Protein AF-A0A225SSR4-F1 (afdb_monomer)

pLDDT: mean 90.37, std 7.21, range [60.06, 96.56]

Mean predicted aligned error: 3.67 Å

Solvent-accessible surface area (backbone atoms only — not comparable to full-atom values): 3654 Å² total; per-residue (Å²): 121,46,70,34,89,42,74,50,86,93,88,39,46,59,49,22,37,38,35,68,38,85,83,80,63,63,33,35,42,33,19,40,75,88,23,44,64,73,48,28,28,35,82,88,67,48,76,36,63,71,63,35,54,55,41,57,74,70,63,51,59,67,127

Radius of gyration: 10.75 Å; Cα contacts (8 Å, |Δi|>4): 110; chains: 1; bounding box: 27×25×25 Å

Foldseek 3Di:
DDAACADDPPQAGHGWDWDQDPPPSQKIFIAHNQQFTRFIAGPVGHTPVVVRVVCVVVRDGDD

Structure (mmCIF, N/CA/C/O backbone):
data_AF-A0A225SSR4-F1
#
_entry.id   AF-A0A225SSR4-F1
#
loop_
_atom_site.group_PDB
_atom_site.id
_atom_site.type_symbol
_atom_site.label_atom_id
_atom_site.label_alt_id
_atom_site.label_comp_id
_atom_site.label_asym_id
_atom_site.label_entity_id
_atom_site.label_seq_id
_atom_site.pdbx_PDB_ins_code
_atom_site.Cartn_x
_atom_site.Cartn_y
_atom_site.Cartn_z
_atom_site.occupancy
_atom_site.B_iso_or_equiv
_atom_site.auth_seq_id
_atom_site.auth_comp_id
_atom_site.auth_asym_id
_atom_site.auth_atom_id
_atom_site.pdbx_PDB_model_num
ATOM 1 N N . MET A 1 1 ? -7.978 8.713 -1.740 1.00 87.06 1 MET A N 1
ATOM 2 C CA . MET A 1 1 ? -7.443 7.821 -0.692 1.00 87.06 1 MET A CA 1
ATOM 3 C C . MET A 1 1 ? -8.539 6.854 -0.291 1.00 87.06 1 MET A C 1
ATOM 5 O O . MET A 1 1 ? -9.657 7.301 -0.066 1.00 87.06 1 MET A O 1
ATOM 9 N N . TYR A 1 2 ? -8.237 5.561 -0.250 1.00 94.62 2 TYR A N 1
ATOM 10 C CA . TYR A 1 2 ? -9.164 4.513 0.176 1.00 94.62 2 TYR A CA 1
ATOM 11 C C . TYR A 1 2 ? -8.743 3.976 1.548 1.00 94.62 2 TYR A C 1
ATOM 13 O O . TYR A 1 2 ? -7.551 3.810 1.788 1.00 94.62 2 TYR A O 1
ATOM 21 N N . LEU A 1 3 ? -9.703 3.719 2.440 1.00 96.12 3 LEU A N 1
ATOM 22 C CA . LEU A 1 3 ? -9.458 3.096 3.743 1.00 96.12 3 LEU A CA 1
ATOM 23 C C . LEU A 1 3 ? -9.870 1.625 3.677 1.00 96.12 3 LEU A C 1
ATOM 25 O O . LEU A 1 3 ? -11.056 1.324 3.513 1.00 96.12 3 LEU A O 1
ATOM 29 N N . ALA A 1 4 ? -8.904 0.723 3.831 1.00 96.12 4 ALA A N 1
ATOM 30 C CA . ALA A 1 4 ? -9.137 -0.710 3.786 1.00 96.12 4 ALA A CA 1
ATOM 31 C C . ALA A 1 4 ? -10.083 -1.149 4.914 1.00 96.12 4 ALA A C 1
ATOM 33 O O . ALA A 1 4 ? -9.800 -0.987 6.101 1.00 96.12 4 ALA A O 1
ATOM 34 N N . GLN A 1 5 ? -11.228 -1.720 4.537 1.00 96.00 5 GLN A N 1
ATOM 35 C CA . GLN A 1 5 ? -12.249 -2.191 5.484 1.00 96.00 5 GLN A CA 1
ATOM 36 C C . GLN A 1 5 ? -11.963 -3.603 6.030 1.00 96.00 5 GLN A C 1
ATOM 38 O O . GLN A 1 5 ? -12.603 -4.047 6.985 1.00 96.00 5 GLN A O 1
ATOM 43 N N . GLY A 1 6 ? -10.981 -4.296 5.454 1.00 94.56 6 GLY A N 1
ATOM 44 C CA . GLY A 1 6 ? -10.591 -5.666 5.767 1.00 94.56 6 GLY A CA 1
ATOM 45 C C . GLY A 1 6 ? -9.218 -5.986 5.176 1.00 94.56 6 GLY A C 1
ATOM 46 O O . GLY A 1 6 ? -8.607 -5.127 4.542 1.00 94.56 6 GLY A O 1
ATOM 47 N N . LEU A 1 7 ? -8.753 -7.220 5.375 1.00 94.94 7 LEU A N 1
ATOM 48 C CA . LEU A 1 7 ? -7.559 -7.737 4.705 1.00 94.94 7 LEU A CA 1
ATOM 49 C C . LEU A 1 7 ? -7.807 -7.804 3.187 1.00 94.94 7 LEU A C 1
ATOM 51 O O . LEU A 1 7 ? -8.828 -8.343 2.756 1.00 94.94 7 LEU A O 1
ATOM 55 N N . ILE A 1 8 ? -6.880 -7.276 2.386 1.00 93.81 8 ILE A N 1
ATOM 56 C CA . ILE A 1 8 ? -6.910 -7.345 0.920 1.00 93.81 8 ILE A CA 1
ATOM 57 C C . ILE A 1 8 ? -5.591 -7.963 0.449 1.00 93.81 8 ILE A C 1
ATOM 59 O O . ILE A 1 8 ? -4.526 -7.357 0.539 1.00 93.81 8 ILE A O 1
ATOM 63 N N . GLY A 1 9 ? -5.657 -9.191 -0.066 1.00 91.62 9 GLY A N 1
ATOM 64 C CA . GLY A 1 9 ? -4.453 -9.933 -0.437 1.00 91.62 9 GLY A CA 1
ATOM 65 C C . GLY A 1 9 ? -3.553 -10.205 0.775 1.00 91.62 9 GLY A C 1
ATOM 66 O O . GLY A 1 9 ? -4.047 -10.542 1.849 1.00 91.62 9 GLY A O 1
ATOM 67 N N . LYS A 1 10 ? -2.233 -10.099 0.582 1.00 91.44 10 LYS A N 1
ATOM 68 C CA . LYS A 1 10 ? -1.222 -10.322 1.636 1.00 91.44 10 LYS A CA 1
ATOM 69 C C . LYS A 1 10 ? -0.652 -9.031 2.228 1.00 91.44 10 LYS A C 1
ATOM 71 O O . LYS A 1 10 ? -0.173 -9.049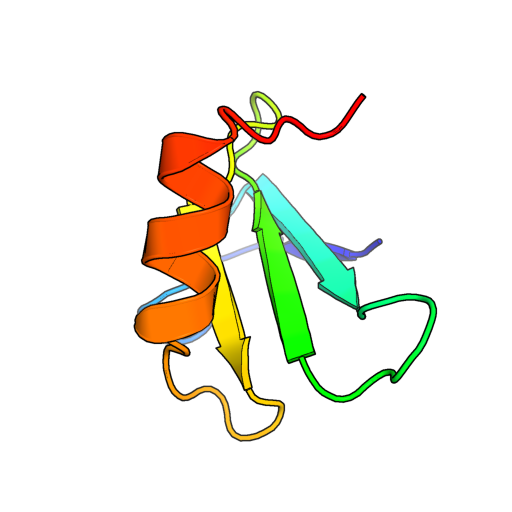 3.352 1.00 91.44 10 LYS A O 1
ATOM 76 N N . GLU A 1 11 ? -0.726 -7.934 1.476 1.00 93.94 11 GLU A N 1
ATOM 77 C CA . GLU A 1 11 ? 0.046 -6.713 1.743 1.00 93.94 11 GLU A CA 1
ATOM 78 C C . GLU A 1 11 ? -0.776 -5.577 2.370 1.00 93.94 11 GLU A C 1
ATOM 80 O O . GLU A 1 11 ? -0.201 -4.597 2.837 1.00 93.94 11 GLU A O 1
ATOM 85 N N . ILE A 1 12 ? -2.110 -5.679 2.359 1.00 95.62 12 ILE A N 1
ATOM 86 C CA . ILE A 1 12 ? -3.017 -4.627 2.834 1.00 95.62 12 ILE A CA 1
ATOM 87 C C . ILE A 1 12 ? -3.865 -5.1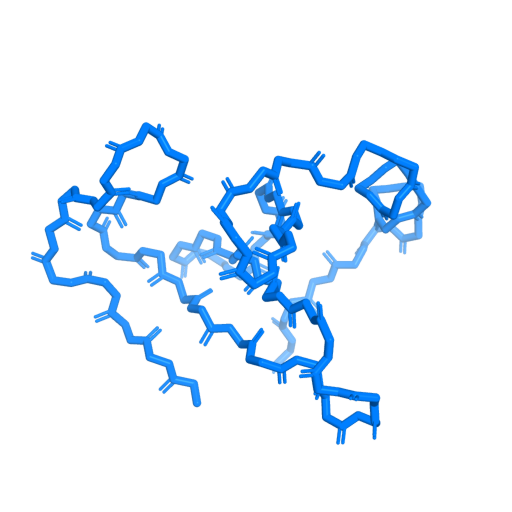74 3.973 1.00 95.62 12 ILE A C 1
ATOM 89 O O . ILE A 1 12 ? -4.654 -6.103 3.785 1.00 95.62 12 ILE A O 1
ATOM 93 N N . GLU A 1 13 ? -3.762 -4.552 5.139 1.00 95.94 13 GLU A N 1
ATOM 94 C CA . GLU A 1 13 ? -4.562 -4.897 6.308 1.00 95.94 13 GLU A CA 1
ATOM 95 C C . GLU A 1 13 ? -5.729 -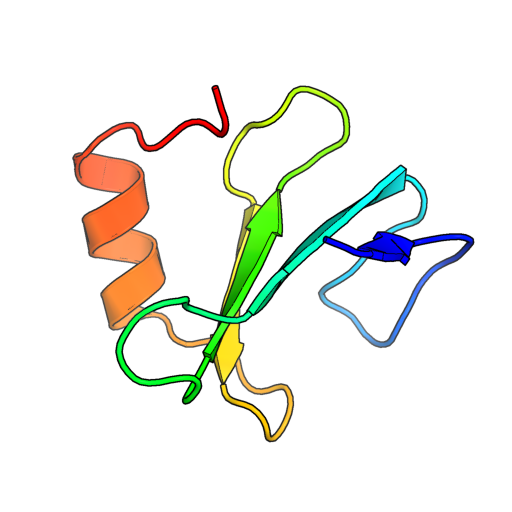3.931 6.510 1.00 95.94 13 GLU A C 1
ATOM 97 O O . GLU A 1 13 ? -5.793 -2.826 5.966 1.00 95.94 13 GLU A O 1
ATOM 102 N N . LYS A 1 14 ? -6.674 -4.344 7.358 1.00 96.50 14 LYS A N 1
ATOM 103 C CA . LYS A 1 14 ? -7.769 -3.476 7.785 1.00 96.50 14 LYS A CA 1
ATOM 104 C C . LYS A 1 14 ? -7.214 -2.216 8.455 1.00 96.50 14 LYS A C 1
ATO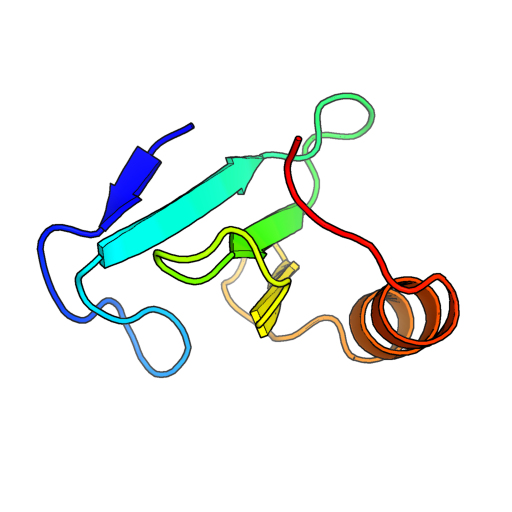M 106 O O . LYS A 1 14 ? -6.451 -2.304 9.410 1.00 96.50 14 LYS A O 1
ATOM 111 N N . GLY A 1 15 ? -7.697 -1.056 8.024 1.00 95.56 15 GLY A N 1
ATOM 112 C CA . GLY A 1 15 ? -7.287 0.245 8.549 1.00 95.56 15 GLY A CA 1
ATOM 113 C C . GLY A 1 15 ? -6.120 0.885 7.801 1.00 95.56 15 GLY A C 1
ATOM 114 O O . GLY A 1 15 ? -5.841 2.059 8.051 1.00 9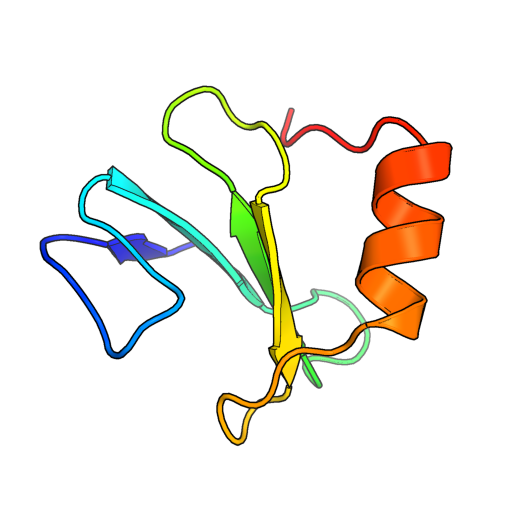5.56 15 GLY A O 1
ATOM 115 N N . ASP A 1 16 ? -5.494 0.175 6.859 1.00 96.56 16 ASP A N 1
ATOM 116 C CA . ASP A 1 16 ? -4.511 0.7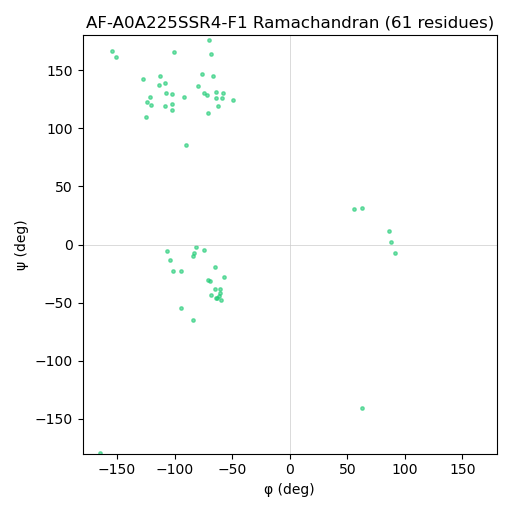80 5.970 1.00 96.56 16 ASP A CA 1
ATOM 117 C C . ASP A 1 16 ? -5.168 1.801 5.033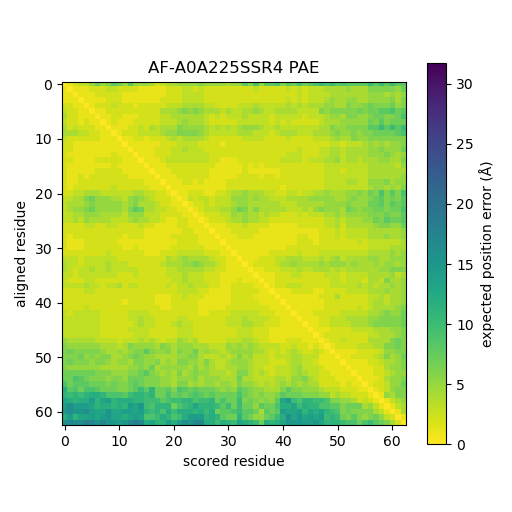 1.00 96.56 16 ASP A C 1
ATOM 119 O O . ASP A 1 16 ? -6.306 1.648 4.570 1.00 96.56 16 ASP A O 1
ATOM 123 N N . LYS A 1 17 ? -4.423 2.861 4.738 1.00 95.94 17 LYS A N 1
ATOM 124 C CA . LYS A 1 17 ? -4.782 3.916 3.796 1.00 95.94 17 LYS A CA 1
ATOM 125 C C . LYS A 1 17 ? -4.030 3.686 2.495 1.00 95.94 17 LYS A C 1
ATOM 127 O O . LYS A 1 17 ? -2.803 3.686 2.474 1.00 95.94 17 LYS A O 1
ATOM 132 N N . LEU A 1 18 ? -4.773 3.530 1.408 1.00 95.38 18 LEU A N 1
ATOM 133 C CA . LEU A 1 18 ? -4.229 3.346 0.070 1.00 95.38 18 LEU A CA 1
ATOM 134 C C . LEU A 1 18 ? -4.329 4.658 -0.702 1.00 95.38 18 LEU A C 1
ATOM 136 O O . LEU A 1 18 ? -5.401 5.278 -0.792 1.00 95.38 18 LEU A O 1
ATOM 140 N N . TYR A 1 19 ? -3.212 5.061 -1.289 1.00 94.50 19 TYR A N 1
ATOM 141 C CA . TYR A 1 19 ? -3.105 6.247 -2.120 1.00 94.50 19 TYR A CA 1
ATOM 142 C C . TYR A 1 19 ? -2.556 5.867 -3.492 1.00 94.50 19 TYR A C 1
ATOM 144 O O . TYR A 1 19 ? -1.483 5.286 -3.590 1.00 94.50 19 TYR A O 1
ATOM 152 N N . LEU A 1 20 ? -3.301 6.176 -4.553 1.00 95.06 20 LEU A N 1
ATOM 153 C CA . LEU A 1 20 ? -2.784 6.073 -5.915 1.00 95.06 20 LEU A CA 1
ATOM 154 C C . LEU A 1 20 ? -1.821 7.227 -6.152 1.00 95.06 20 LEU A C 1
ATOM 156 O O . LEU A 1 20 ? -2.191 8.372 -5.886 1.00 95.06 20 LEU A O 1
ATOM 160 N N . ASP A 1 21 ? -0.629 6.922 -6.664 1.00 89.12 21 ASP A N 1
ATOM 161 C CA . ASP A 1 21 ? 0.362 7.938 -6.999 1.00 89.12 21 ASP A CA 1
ATOM 162 C C . ASP A 1 21 ? -0.268 9.054 -7.838 1.00 89.12 21 ASP A C 1
ATOM 164 O O . ASP A 1 21 ? -0.881 8.814 -8.880 1.00 89.12 21 ASP A O 1
ATOM 168 N N . GLY A 1 22 ? -0.144 10.291 -7.360 1.00 87.88 22 GLY A N 1
ATOM 169 C CA . GLY A 1 22 ? -0.855 11.423 -7.952 1.00 87.88 22 GLY A CA 1
ATOM 170 C C . GLY A 1 22 ? -0.312 11.813 -9.327 1.00 87.88 22 GLY A C 1
ATOM 171 O O . GLY A 1 22 ? -1.070 12.289 -10.178 1.00 87.88 22 GLY A O 1
ATOM 172 N N . LEU A 1 23 ? 0.989 11.600 -9.545 1.00 89.31 23 LEU A N 1
ATOM 173 C CA . LEU A 1 23 ? 1.685 12.050 -10.744 1.00 89.31 23 LEU A CA 1
ATOM 174 C C . LEU A 1 23 ? 1.520 11.043 -11.887 1.00 89.31 23 LEU A C 1
ATOM 176 O O . LEU A 1 23 ? 0.865 11.344 -12.886 1.00 89.31 23 LEU A O 1
ATOM 180 N N . HIS A 1 24 ? 2.061 9.842 -11.717 1.00 90.50 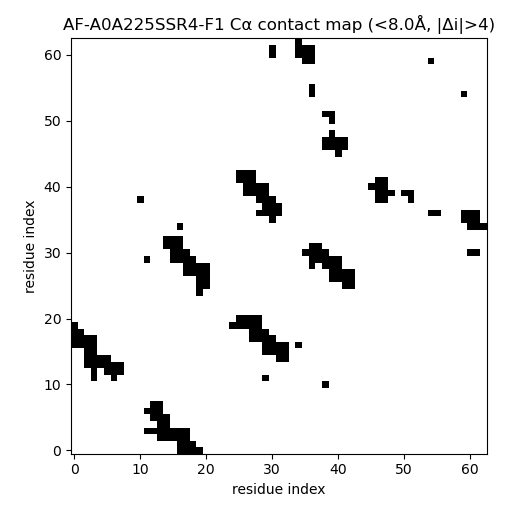24 HIS A N 1
ATOM 181 C CA . HIS A 1 24 ? 2.155 8.820 -12.755 1.00 90.50 24 HIS A CA 1
ATOM 182 C C . HIS A 1 24 ? 0.989 7.828 -12.718 1.00 90.50 24 HIS A C 1
ATOM 184 O O . HIS A 1 24 ? 0.674 7.236 -13.747 1.00 90.50 24 HIS A O 1
ATOM 190 N N . LYS A 1 25 ? 0.313 7.681 -11.566 1.00 92.25 25 LYS A N 1
ATOM 191 C CA . LYS A 1 25 ? -0.821 6.756 -11.360 1.00 92.25 25 LYS A CA 1
ATOM 192 C C . LYS A 1 25 ? -0.485 5.299 -11.698 1.00 92.25 25 LYS A C 1
ATOM 194 O O . LYS A 1 25 ? -1.356 4.542 -12.113 1.00 92.25 25 LYS A O 1
ATOM 199 N N . ASP A 1 26 ? 0.772 4.916 -11.517 1.00 94.31 26 ASP A N 1
ATOM 200 C CA . ASP A 1 26 ? 1.334 3.609 -11.875 1.00 94.31 26 ASP A CA 1
ATOM 201 C C . ASP A 1 26 ? 1.599 2.710 -10.652 1.00 94.31 26 ASP A C 1
ATOM 203 O O . ASP A 1 26 ? 1.971 1.546 -10.801 1.00 94.31 26 ASP A O 1
ATOM 207 N N . HIS A 1 27 ? 1.408 3.230 -9.437 1.00 94.62 27 HIS A N 1
ATOM 208 C CA . HIS A 1 27 ? 1.580 2.487 -8.192 1.00 94.62 27 HIS A CA 1
ATOM 209 C C . HIS A 1 27 ? 0.673 3.009 -7.072 1.00 94.62 27 HIS A C 1
ATOM 211 O O . HIS A 1 27 ? 0.172 4.135 -7.112 1.00 94.62 27 HIS A O 1
ATOM 217 N N . LEU A 1 28 ? 0.480 2.167 -6.061 1.00 95.38 28 LEU A N 1
ATOM 218 C CA . LEU A 1 28 ? -0.230 2.457 -4.827 1.00 95.38 28 LEU A CA 1
ATOM 219 C C . LEU A 1 28 ? 0.770 2.570 -3.675 1.00 95.38 28 LEU A C 1
ATOM 221 O O . LEU A 1 28 ? 1.586 1.678 -3.455 1.00 95.38 28 LEU A O 1
ATOM 225 N N . GLU A 1 29 ? 0.667 3.637 -2.900 1.00 94.56 29 GLU A N 1
ATOM 226 C CA . GLU A 1 29 ? 1.325 3.763 -1.605 1.00 94.56 29 GLU A CA 1
ATOM 227 C C . GLU A 1 29 ? 0.365 3.276 -0.511 1.00 94.56 29 GLU A C 1
ATOM 229 O O . GLU A 1 29 ? -0.785 3.726 -0.434 1.00 94.56 29 GLU A O 1
ATOM 234 N N . VAL A 1 30 ? 0.828 2.348 0.329 1.00 95.00 30 VAL A N 1
ATOM 235 C CA . VAL A 1 30 ? 0.051 1.785 1.440 1.00 95.00 30 VAL A CA 1
ATOM 236 C C . VAL A 1 30 ? 0.614 2.316 2.748 1.00 95.00 30 VAL A C 1
ATOM 238 O O . VAL A 1 30 ? 1.775 2.073 3.084 1.00 95.00 30 VAL A O 1
ATOM 241 N N . PHE A 1 31 ? -0.216 3.023 3.505 1.00 95.12 31 PHE A N 1
ATOM 242 C CA . PHE A 1 31 ? 0.126 3.565 4.815 1.00 95.12 31 PHE A CA 1
ATOM 243 C C . PHE A 1 31 ? -0.677 2.861 5.898 1.00 95.12 31 PHE A C 1
ATOM 245 O O . PHE A 1 31 ? -1.845 2.547 5.688 1.00 95.12 31 PHE A O 1
ATOM 252 N N . ASP A 1 32 ? -0.083 2.664 7.069 1.00 92.75 32 ASP A N 1
ATOM 253 C CA . ASP A 1 32 ? -0.823 2.164 8.221 1.00 92.75 32 ASP A CA 1
ATOM 254 C C . ASP A 1 32 ? -1.803 3.218 8.768 1.00 92.75 32 ASP A C 1
ATOM 256 O O . ASP A 1 32 ? -1.856 4.379 8.334 1.00 92.75 32 ASP A O 1
ATOM 260 N N . SER A 1 33 ? -2.588 2.821 9.767 1.00 90.12 33 SER A N 1
ATOM 261 C CA . SER A 1 33 ? -3.548 3.704 10.437 1.00 90.12 33 SER A CA 1
ATOM 262 C C . SER A 1 33 ? -2.897 4.961 11.039 1.00 90.12 33 SER A C 1
ATOM 264 O O . SER A 1 33 ? -3.540 6.016 11.091 1.00 90.12 33 SER A O 1
ATOM 266 N N . THR A 1 34 ? -1.613 4.886 11.410 1.00 89.88 34 THR A N 1
ATOM 267 C CA . THR A 1 34 ? -0.810 5.992 11.959 1.00 89.88 34 THR A CA 1
ATOM 268 C C . THR A 1 34 ? -0.206 6.902 10.883 1.00 89.88 34 THR A C 1
ATOM 270 O O . THR A 1 34 ? 0.335 7.957 11.206 1.00 89.88 34 THR A O 1
ATOM 273 N N . GLY A 1 35 ? -0.333 6.536 9.603 1.00 89.06 35 GLY A N 1
ATOM 274 C CA . GLY A 1 35 ? 0.207 7.283 8.467 1.00 89.06 35 GLY A CA 1
ATOM 275 C C . GLY A 1 35 ? 1.664 6.949 8.133 1.00 89.06 35 GLY A C 1
ATOM 276 O O . GLY A 1 35 ? 2.281 7.661 7.336 1.00 89.06 35 GLY A O 1
ATOM 277 N N . LYS A 1 36 ? 2.234 5.886 8.711 1.00 90.75 36 LYS A N 1
ATOM 278 C CA . LYS A 1 36 ? 3.562 5.386 8.338 1.00 90.75 36 LYS A CA 1
ATOM 279 C C . LYS A 1 36 ? 3.452 4.548 7.068 1.00 90.75 36 LYS A C 1
ATOM 281 O O . LYS A 1 36 ? 2.555 3.717 6.949 1.00 90.75 36 LYS A O 1
ATOM 286 N N . LEU A 1 37 ? 4.380 4.739 6.132 1.00 91.69 37 LEU A N 1
ATOM 287 C CA . LEU A 1 37 ? 4.442 3.914 4.929 1.00 91.69 37 LEU A CA 1
ATOM 288 C C . LEU A 1 37 ? 4.750 2.454 5.298 1.00 91.69 37 LEU A C 1
ATOM 290 O O . LEU A 1 37 ? 5.740 2.171 5.979 1.00 91.69 37 LEU A O 1
ATOM 294 N N . ARG A 1 38 ? 3.898 1.540 4.834 1.00 92.25 38 ARG A N 1
ATOM 295 C CA . ARG A 1 38 ? 4.069 0.093 4.980 1.00 92.25 38 ARG A CA 1
ATOM 296 C C . ARG A 1 38 ? 4.741 -0.516 3.764 1.00 92.25 38 ARG A C 1
ATOM 298 O O . ARG A 1 38 ? 5.749 -1.197 3.906 1.00 92.25 38 ARG A O 1
ATOM 305 N N . THR A 1 39 ? 4.166 -0.281 2.588 1.00 94.44 39 THR A N 1
ATOM 306 C CA . THR A 1 39 ? 4.628 -0.863 1.328 1.00 94.44 39 THR A CA 1
ATOM 307 C C . THR A 1 39 ? 4.230 0.01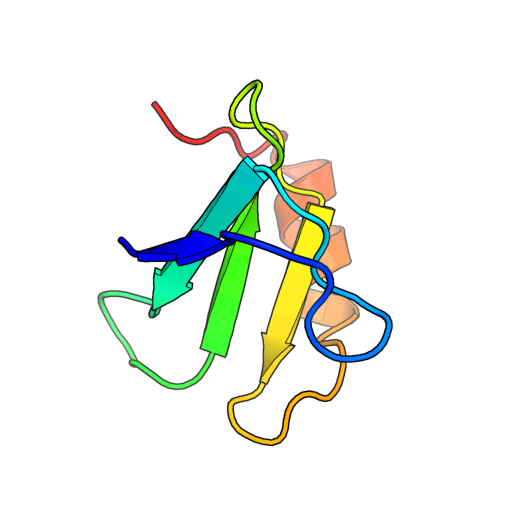5 0.143 1.00 94.44 39 THR A C 1
ATOM 309 O O . THR A 1 39 ? 3.399 0.920 0.266 1.00 94.44 39 THR A O 1
ATOM 312 N N . VAL A 1 40 ? 4.833 -0.262 -1.008 1.00 94.81 40 VAL A N 1
ATOM 313 C CA . VAL A 1 40 ? 4.476 0.322 -2.299 1.00 94.81 40 VAL A CA 1
ATOM 314 C C . VAL A 1 40 ? 4.120 -0.823 -3.232 1.00 94.81 40 VAL A C 1
ATOM 316 O O . VAL A 1 40 ? 4.904 -1.757 -3.376 1.00 94.81 40 VAL A O 1
ATOM 319 N N . LEU A 1 41 ? 2.950 -0.763 -3.859 1.00 96.00 41 LEU A N 1
ATOM 320 C CA . LEU A 1 41 ? 2.453 -1.807 -4.749 1.00 96.00 41 LEU A CA 1
ATOM 321 C C . LEU A 1 41 ? 2.370 -1.286 -6.179 1.00 96.00 41 LEU A C 1
ATOM 323 O O . LEU A 1 41 ? 1.875 -0.188 -6.414 1.00 96.00 41 LEU A O 1
ATOM 327 N N . ASN A 1 42 ? 2.796 -2.085 -7.147 1.00 95.62 42 ASN A N 1
ATOM 328 C CA . ASN A 1 42 ? 2.435 -1.873 -8.544 1.00 95.62 42 ASN A CA 1
ATOM 329 C C . ASN A 1 42 ? 0.926 -2.139 -8.735 1.00 95.62 42 ASN A C 1
ATOM 331 O O . ASN A 1 42 ? 0.278 -2.760 -7.889 1.00 95.62 42 ASN A O 1
ATOM 335 N N . LEU A 1 43 ? 0.343 -1.687 -9.851 1.00 93.94 43 LEU A N 1
ATOM 336 C CA . LEU A 1 43 ? -1.097 -1.876 -10.115 1.00 93.94 43 LEU A CA 1
ATOM 337 C C . LEU A 1 43 ? -1.516 -3.345 -10.279 1.00 93.94 43 LEU A C 1
ATOM 339 O O . LEU A 1 43 ? -2.695 -3.661 -10.140 1.00 93.94 43 LEU A O 1
ATOM 343 N N . ASP A 1 44 ? -0.566 -4.237 -10.556 1.00 93.81 44 ASP A N 1
ATOM 344 C CA . ASP A 1 44 ? -0.785 -5.685 -10.588 1.00 93.81 44 ASP A CA 1
ATOM 345 C C . ASP A 1 44 ? -0.757 -6.335 -9.189 1.00 93.81 44 ASP A C 1
ATOM 347 O O . ASP A 1 44 ? -0.992 -7.535 -9.055 1.00 93.81 44 ASP A O 1
ATOM 351 N N . GLY A 1 45 ? -0.494 -5.549 -8.139 1.00 91.56 45 GLY A N 1
ATOM 352 C CA . GLY A 1 45 ? -0.446 -5.992 -6.748 1.00 91.56 45 GLY A CA 1
ATOM 353 C C . GLY A 1 45 ? 0.917 -6.509 -6.284 1.00 91.56 45 GLY A C 1
ATOM 354 O O . GLY A 1 45 ? 1.033 -6.925 -5.132 1.00 91.56 45 GLY A O 1
ATOM 355 N N . THR A 1 46 ? 1.950 -6.485 -7.132 1.00 94.75 46 THR A N 1
ATOM 356 C CA . THR A 1 46 ? 3.316 -6.850 -6.723 1.00 94.75 46 THR A CA 1
ATOM 357 C C . THR A 1 46 ? 3.977 -5.737 -5.910 1.00 94.75 46 THR A C 1
ATOM 359 O O . THR A 1 46 ? 3.741 -4.552 -6.146 1.00 94.75 46 THR A O 1
ATOM 362 N N . VAL A 1 47 ? 4.827 -6.102 -4.944 1.00 95.19 47 VAL A N 1
ATOM 363 C CA . VAL A 1 47 ? 5.577 -5.127 -4.138 1.00 95.19 47 VAL A CA 1
ATOM 364 C C . VAL A 1 47 ? 6.675 -4.483 -4.980 1.00 95.19 47 VAL A C 1
ATOM 366 O O . VAL A 1 47 ? 7.503 -5.165 -5.581 1.00 95.19 47 VAL A O 1
ATOM 369 N N . ASN A 1 48 ? 6.718 -3.155 -4.973 1.00 92.62 48 ASN A N 1
ATOM 370 C CA . ASN A 1 48 ? 7.772 -2.365 -5.586 1.00 92.62 48 ASN A CA 1
ATOM 371 C C . ASN A 1 48 ? 8.892 -2.110 -4.561 1.00 92.62 48 ASN A C 1
ATOM 373 O O . ASN A 1 48 ? 8.892 -1.105 -3.845 1.00 92.62 48 ASN A O 1
ATOM 377 N N . GLY A 1 49 ? 9.822 -3.064 -4.464 1.00 90.56 49 GLY A N 1
ATOM 378 C CA . GLY A 1 49 ? 10.889 -3.062 -3.458 1.00 90.56 49 GLY A CA 1
ATOM 379 C C . GLY A 1 49 ? 11.815 -1.845 -3.533 1.00 90.56 49 GLY A C 1
ATOM 380 O O . GLY A 1 49 ? 12.112 -1.245 -2.501 1.00 90.56 49 GLY A O 1
ATOM 381 N N . ASP A 1 50 ? 12.205 -1.429 -4.740 1.00 89.12 50 ASP A N 1
ATOM 382 C CA . ASP A 1 50 ? 13.103 -0.284 -4.936 1.00 89.12 50 ASP A CA 1
ATOM 383 C C . ASP A 1 50 ? 12.463 1.022 -4.445 1.00 89.12 50 ASP A C 1
ATOM 385 O O . ASP A 1 50 ? 13.076 1.787 -3.695 1.00 89.12 50 ASP A O 1
ATOM 389 N N . LYS A 1 51 ? 11.189 1.259 -4.800 1.00 82.12 51 LYS A N 1
ATOM 390 C CA . LYS A 1 51 ? 10.447 2.438 -4.324 1.00 82.12 51 LYS A CA 1
ATOM 391 C C . LYS A 1 51 ? 10.238 2.403 -2.812 1.00 82.12 51 LYS A C 1
ATOM 393 O O . LYS A 1 51 ? 10.325 3.449 -2.168 1.00 82.12 51 LYS A O 1
ATOM 398 N N . LEU A 1 52 ? 9.978 1.226 -2.243 1.00 86.44 52 LEU A N 1
ATOM 399 C CA . LEU A 1 52 ? 9.798 1.077 -0.802 1.00 86.44 52 LEU A CA 1
ATOM 400 C C . LEU A 1 52 ? 11.076 1.435 -0.032 1.00 86.44 52 LEU A C 1
ATOM 402 O O . LEU A 1 52 ? 10.996 2.201 0.928 1.00 86.44 52 LEU A O 1
ATOM 406 N N . ALA A 1 53 ? 12.239 0.951 -0.473 1.00 87.44 53 ALA A N 1
ATOM 407 C CA . ALA A 1 53 ? 13.519 1.248 0.168 1.00 87.44 53 ALA A CA 1
ATOM 408 C C . ALA A 1 53 ? 13.820 2.757 0.171 1.00 87.44 53 ALA A C 1
ATOM 410 O O . ALA A 1 53 ? 14.109 3.332 1.221 1.00 87.44 53 ALA A O 1
ATOM 411 N N . VAL A 1 54 ? 13.652 3.422 -0.977 1.00 86.31 54 VAL A N 1
ATOM 412 C CA . VAL A 1 54 ? 13.850 4.876 -1.099 1.00 86.31 54 VAL A CA 1
ATOM 413 C C . VAL A 1 54 ? 12.885 5.647 -0.196 1.00 86.31 54 VAL A C 1
ATOM 415 O O . VAL A 1 54 ? 13.281 6.583 0.499 1.00 86.31 54 VAL A O 1
ATOM 418 N N . ALA A 1 55 ? 11.609 5.260 -0.169 1.00 82.56 55 ALA A N 1
ATOM 419 C CA . ALA A 1 55 ? 10.608 5.957 0.630 1.00 82.56 55 ALA A CA 1
ATOM 420 C C . ALA A 1 55 ? 10.805 5.760 2.146 1.00 82.56 55 ALA A C 1
ATOM 422 O O . ALA A 1 55 ? 10.514 6.670 2.930 1.00 82.56 55 ALA A O 1
ATOM 423 N N . GLN A 1 56 ? 11.325 4.601 2.561 1.00 83.31 56 GLN A N 1
ATOM 424 C CA . GLN A 1 56 ? 11.721 4.338 3.944 1.00 83.31 56 GLN A CA 1
ATOM 425 C C . GLN A 1 56 ? 12.941 5.166 4.352 1.00 83.31 56 GLN A C 1
ATOM 427 O O . GLN A 1 56 ? 12.917 5.766 5.426 1.00 83.31 56 GLN A O 1
ATOM 432 N N . GLU A 1 57 ? 13.960 5.259 3.494 1.00 82.44 57 GLU A N 1
ATOM 433 C CA . GLU A 1 57 ? 15.148 6.089 3.741 1.00 82.44 57 GLU A CA 1
ATOM 434 C C . GLU A 1 57 ? 14.781 7.575 3.891 1.00 82.44 57 GLU A C 1
ATOM 436 O O . GLU A 1 57 ? 15.279 8.266 4.778 1.00 82.44 57 GLU A O 1
ATOM 441 N N . GLN A 1 58 ? 13.819 8.051 3.099 1.00 81.56 58 GLN A N 1
ATOM 442 C CA . GLN A 1 58 ? 13.294 9.418 3.178 1.00 81.56 58 GLN A CA 1
ATOM 443 C C . GLN A 1 58 ? 12.374 9.668 4.388 1.00 81.56 58 GLN A C 1
ATOM 445 O O . GLN A 1 58 ? 11.923 10.797 4.595 1.00 81.56 58 GLN A O 1
ATOM 450 N N . GLY A 1 59 ? 12.052 8.640 5.182 1.00 77.25 59 GLY A N 1
ATOM 451 C CA . GLY A 1 59 ? 11.167 8.759 6.342 1.00 77.25 59 GLY A CA 1
ATOM 452 C C . GLY A 1 59 ? 9.743 9.194 5.981 1.00 77.25 59 GLY A C 1
ATOM 453 O O . GLY A 1 59 ? 9.097 9.902 6.761 1.00 77.25 59 GLY A O 1
ATOM 454 N N . ARG A 1 60 ? 9.259 8.813 4.791 1.00 73.19 60 ARG A N 1
ATOM 455 C CA . ARG A 1 60 ? 7.987 9.285 4.231 1.00 73.19 60 ARG A CA 1
ATOM 456 C C . ARG A 1 60 ? 6.816 8.942 5.163 1.00 73.19 60 ARG A C 1
ATOM 458 O O . ARG A 1 60 ? 6.611 7.790 5.550 1.00 73.19 60 ARG A O 1
ATOM 465 N N . LYS A 1 61 ? 6.036 9.965 5.518 1.00 73.75 61 LYS A N 1
ATOM 466 C CA . LYS A 1 61 ? 4.796 9.863 6.301 1.00 73.75 61 LYS A CA 1
ATOM 467 C C . LYS A 1 61 ? 3.679 10.576 5.560 1.00 73.75 61 LYS A C 1
ATOM 469 O O . LYS A 1 61 ? 3.909 11.638 4.981 1.00 73.75 61 LYS A O 1
ATOM 474 N N . LEU A 1 62 ? 2.480 10.014 5.620 1.00 68.38 62 LEU A N 1
ATOM 475 C CA . LEU A 1 62 ? 1.281 10.695 5.157 1.00 68.38 62 LEU A CA 1
ATOM 476 C C . LEU A 1 62 ? 0.969 11.827 6.153 1.00 68.38 62 LEU A C 1
ATOM 478 O O . LEU A 1 62 ? 0.703 11.545 7.323 1.00 68.38 62 LEU A O 1
ATOM 482 N N . LYS A 1 63 ? 1.090 13.086 5.715 1.00 60.06 63 LYS A N 1
ATOM 483 C CA . LYS A 1 63 ? 0.665 14.269 6.482 1.00 60.06 63 LYS A CA 1
ATOM 484 C C . LYS A 1 63 ? -0.820 14.536 6.286 1.00 60.06 63 LYS A C 1
ATOM 486 O O . LYS A 1 63 ? -1.297 14.331 5.149 1.00 60.06 63 LYS A O 1
#

Secondary structure (DSSP, 8-state):
-EE-SS-BTTTB-TTPEEEE-TTT--EEEEE-TTSBEEEEEETTS-B-HHHHHHHHHTT-B--

Organism: NCBI:txid568783

Sequence (63 aa):
MYLAQGLIGKEIEKGDKLYLDGLHKDHLEVFDSTGKLRTVLNLDGTVNGDKLAVAQEQGRKLK

Nearest PDB structures (foldseek):
  5gxh-assembly1_A  TM=4.748E-01  e=2.572E+00  Homo sapiens
  5tha-assembly1_A  TM=4.917E-01  e=2.572E+00  Homo sapiens
  5h1m-assembly1_A  TM=5.492E-01  e=4.861E+00  Homo sapiens
  5tee-assembly1_A  TM=4.463E-01  e=2.741E+00  Homo sapiens
  5h1l-assembly1_A  TM=4.913E-01  e=4.280E+00  Homo sapiens